Protein AF-A0A9X1ZEU9-F1 (afdb_monomer_lite)

Sequence (138 aa):
MNRLFNRLFLAAT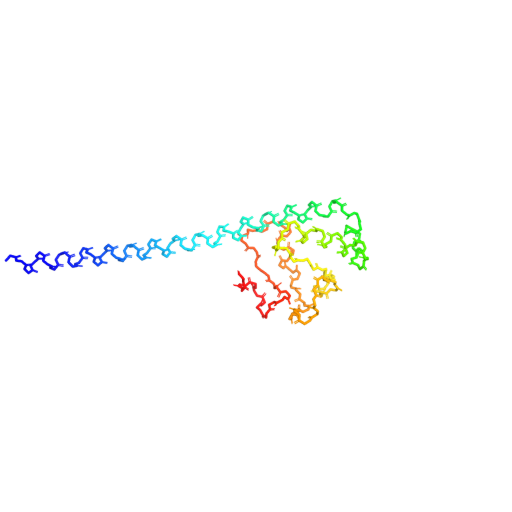LIVLLLFVALWQWLQLNHEFSRNQIQQSLHRELAEHMAHINPLLSQGITSDAALKEAFHDFMLLGPSFEIYTLDPNGNVVAYDAKDEKIKTHRVDTNIIQQFLTGENLPVLGTDPRSEDIYGRSR

Foldseek 3Di:
DVVVVVVVVVVVVVVVVVVVVVVVVVVVVVVVQVVQQVVLVVVVVVVVVVCVVDVCVVVLNCPDPVNLVVVVVVCVVDVPDWDFRADPQQATDDGDDDPVQFPARGWDVVLVVCVVVPHRDDRFAQDRRDPDGRNPPD

Secondary structure (DSSP, 8-state):
-HHHHHHHHHHHHHHHHHHHHHHHHHHHHHHHHHHHHHHHHHHHHHHHHHHHH-TTTTTT----HHHHHHHHHHHHT-TT---EEE-TTSBEEEESS-GGG---SB--HHHHHHHHTTPSSPPP---TTSS-TT----

pLDDT: mean 76.27, std 11.95, range [45.44, 95.44]

Organism: NCBI:txid640633

Structure (mmCIF, N/CA/C/O backbone):
data_AF-A0A9X1ZEU9-F1
#
_entry.id   AF-A0A9X1ZEU9-F1
#
loop_
_atom_site.group_PDB
_atom_site.id
_atom_site.type_symbol
_atom_site.label_atom_id
_atom_site.label_alt_id
_atom_site.label_comp_id
_atom_site.label_asym_id
_atom_site.label_entity_id
_atom_site.label_seq_id
_atom_site.pdbx_PDB_ins_code
_atom_site.Cartn_x
_atom_site.Cartn_y
_atom_site.Cartn_z
_atom_site.occupancy
_atom_site.B_iso_or_equiv
_atom_site.auth_seq_id
_atom_site.auth_comp_id
_atom_site.auth_asym_id
_atom_site.auth_atom_id
_atom_site.pdbx_PDB_model_num
ATOM 1 N N . MET A 1 1 ? 21.461 6.448 -58.515 1.00 58.16 1 MET A N 1
ATOM 2 C CA . MET A 1 1 ? 21.723 7.133 -57.227 1.00 58.16 1 MET A CA 1
ATOM 3 C C . MET A 1 1 ? 20.589 6.992 -56.205 1.00 58.16 1 MET A C 1
ATOM 5 O O . MET A 1 1 ? 20.875 6.762 -55.040 1.00 58.16 1 MET A O 1
ATOM 9 N N . ASN A 1 2 ? 19.314 7.030 -56.609 1.00 62.81 2 ASN A N 1
ATOM 10 C CA . ASN A 1 2 ? 18.180 7.160 -55.671 1.00 62.81 2 ASN A CA 1
ATOM 11 C C . ASN A 1 2 ? 17.831 5.879 -54.877 1.00 62.81 2 ASN A C 1
ATOM 13 O O . ASN A 1 2 ? 17.270 5.956 -53.791 1.00 62.81 2 ASN A O 1
ATOM 17 N N . ARG A 1 3 ? 18.185 4.685 -55.380 1.00 70.56 3 ARG A N 1
ATOM 18 C CA . ARG A 1 3 ? 17.867 3.401 -54.713 1.00 70.56 3 ARG A CA 1
ATOM 19 C C . ARG A 1 3 ? 18.690 3.140 -53.446 1.00 70.56 3 ARG A C 1
ATOM 21 O O . ARG A 1 3 ? 18.189 2.501 -52.529 1.00 70.56 3 ARG A O 1
ATOM 28 N N . LEU A 1 4 ? 19.934 3.621 -53.388 1.00 75.75 4 LEU A N 1
ATOM 29 C CA . LEU A 1 4 ? 20.778 3.507 -52.191 1.00 75.75 4 LEU A CA 1
ATOM 30 C C . LEU A 1 4 ? 20.326 4.498 -51.116 1.00 75.75 4 LEU A C 1
ATOM 32 O O . LEU A 1 4 ? 20.176 4.114 -49.961 1.00 75.75 4 LEU A O 1
ATOM 36 N N . PHE A 1 5 ? 20.015 5.730 -51.528 1.00 79.81 5 PHE A N 1
ATOM 37 C CA . PHE A 1 5 ? 19.491 6.763 -50.639 1.00 79.81 5 PHE A CA 1
ATOM 38 C C . PHE A 1 5 ? 18.148 6.357 -50.017 1.00 79.81 5 PHE A C 1
ATOM 40 O O . PHE A 1 5 ? 18.018 6.399 -48.800 1.00 79.81 5 PHE A O 1
ATOM 47 N N . ASN A 1 6 ? 17.191 5.844 -50.804 1.00 79.44 6 ASN A N 1
ATOM 48 C CA . ASN A 1 6 ? 15.905 5.385 -50.262 1.00 79.44 6 ASN A CA 1
ATOM 49 C C . ASN A 1 6 ? 16.047 4.209 -49.286 1.00 79.44 6 ASN A C 1
ATOM 51 O O . ASN A 1 6 ? 15.320 4.157 -48.301 1.00 79.44 6 ASN A O 1
ATOM 55 N N . ARG A 1 7 ? 16.977 3.272 -49.525 1.00 82.75 7 ARG A N 1
ATOM 56 C CA . ARG A 1 7 ? 17.230 2.153 -48.597 1.00 82.75 7 ARG A CA 1
ATOM 57 C C . ARG A 1 7 ? 17.840 2.633 -47.284 1.00 82.75 7 ARG A C 1
ATOM 59 O O . ARG A 1 7 ? 17.437 2.151 -46.231 1.00 82.75 7 ARG A O 1
ATOM 66 N N . LEU A 1 8 ? 18.771 3.585 -47.348 1.00 85.31 8 LEU A N 1
ATOM 67 C CA . LEU A 1 8 ? 19.365 4.193 -46.160 1.00 85.31 8 LEU A CA 1
ATOM 68 C C . LEU A 1 8 ? 18.322 4.999 -45.375 1.00 85.31 8 LEU A C 1
ATOM 70 O O . LEU A 1 8 ? 18.253 4.879 -44.158 1.00 85.31 8 LEU A O 1
ATOM 74 N N . PHE A 1 9 ? 17.476 5.758 -46.074 1.00 88.69 9 PHE A N 1
ATOM 75 C CA . PHE A 1 9 ? 16.405 6.542 -45.466 1.00 88.69 9 PHE A CA 1
ATOM 76 C C . PHE A 1 9 ? 15.372 5.641 -44.778 1.00 88.69 9 PHE A C 1
ATOM 78 O O . PHE A 1 9 ? 15.059 5.858 -43.616 1.00 88.69 9 PHE A O 1
ATOM 85 N N . LEU A 1 10 ? 14.926 4.567 -45.443 1.00 88.00 10 LEU A N 1
ATOM 86 C CA . LEU A 1 10 ? 14.032 3.561 -44.856 1.00 88.00 10 LEU A CA 1
ATOM 87 C C . LEU A 1 10 ? 14.642 2.897 -43.616 1.00 88.00 10 LEU A C 1
ATOM 89 O O . LEU A 1 10 ? 13.958 2.762 -42.606 1.00 88.00 10 LEU A O 1
ATOM 93 N N . ALA A 1 11 ? 15.920 2.512 -43.670 1.00 90.44 11 ALA A N 1
ATOM 94 C CA . ALA A 1 11 ? 16.608 1.925 -42.523 1.00 90.44 11 ALA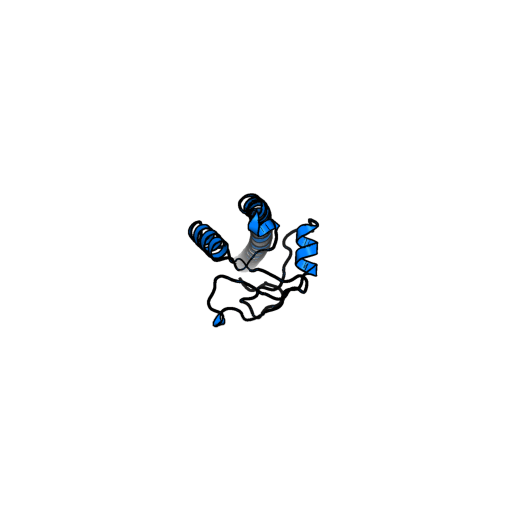 A CA 1
ATOM 95 C C . ALA A 1 11 ? 16.713 2.919 -41.355 1.00 90.44 11 ALA A C 1
ATOM 97 O O . ALA A 1 11 ? 16.425 2.556 -40.218 1.00 90.44 11 ALA A O 1
ATOM 98 N N . ALA A 1 12 ? 17.057 4.179 -41.633 1.00 89.31 12 ALA A N 1
ATOM 99 C CA . ALA A 1 12 ? 17.136 5.229 -40.623 1.00 89.31 12 ALA A CA 1
ATOM 100 C C . ALA A 1 12 ? 15.768 5.510 -39.981 1.00 89.31 12 ALA A C 1
ATOM 102 O O . ALA A 1 12 ? 15.669 5.551 -38.757 1.00 89.31 12 ALA A O 1
ATOM 103 N N . THR A 1 13 ? 14.700 5.634 -40.776 1.00 92.38 13 THR A N 1
ATOM 104 C CA . THR A 1 13 ? 13.336 5.819 -40.258 1.00 92.38 13 THR A CA 1
ATOM 105 C C . THR A 1 13 ? 12.894 4.634 -39.403 1.00 92.38 13 THR A C 1
ATOM 107 O O . THR A 1 13 ? 12.298 4.834 -38.349 1.00 92.38 13 THR A O 1
ATOM 110 N N . LEU A 1 14 ? 13.216 3.406 -39.819 1.00 94.00 14 LEU A N 1
ATOM 111 C CA . LEU A 1 14 ? 12.855 2.199 -39.079 1.00 94.00 14 LEU A CA 1
ATOM 112 C C . LEU A 1 14 ? 13.602 2.114 -37.740 1.00 94.00 14 LEU A C 1
ATOM 114 O O . LEU A 1 14 ? 12.989 1.801 -36.724 1.00 94.00 14 LEU A O 1
ATOM 118 N N . ILE A 1 15 ? 14.888 2.479 -37.708 1.00 94.88 15 ILE A N 1
ATOM 119 C CA . ILE A 1 15 ? 15.667 2.578 -36.464 1.00 94.88 15 ILE A CA 1
ATOM 120 C C . ILE A 1 15 ? 15.074 3.641 -35.534 1.00 94.88 15 ILE A C 1
ATOM 122 O O . ILE A 1 15 ? 14.877 3.370 -34.353 1.00 94.88 15 ILE A O 1
ATOM 126 N N . VAL A 1 16 ? 14.743 4.828 -36.049 1.00 95.31 16 VAL A N 1
ATOM 127 C CA . VAL A 1 16 ? 14.132 5.898 -35.243 1.00 95.31 16 VAL A CA 1
ATOM 128 C C . VAL A 1 16 ? 12.787 5.455 -34.664 1.00 95.31 16 VAL A C 1
ATOM 130 O O . VAL A 1 16 ? 12.539 5.676 -33.482 1.00 95.31 16 VAL A O 1
ATOM 133 N N . LEU A 1 17 ? 11.946 4.778 -35.453 1.00 95.44 17 LEU A N 1
ATOM 134 C CA . LEU A 1 17 ? 10.680 4.214 -34.976 1.00 95.44 17 LEU A CA 1
ATOM 135 C C . LEU A 1 17 ? 10.890 3.194 -33.854 1.00 95.44 17 LEU A C 1
ATOM 137 O O . LEU A 1 17 ? 10.205 3.261 -32.836 1.00 95.44 17 LEU A O 1
ATOM 141 N N . LEU A 1 18 ? 11.856 2.284 -34.009 1.00 95.31 18 LEU A N 1
ATOM 142 C CA . LEU A 1 18 ? 12.184 1.300 -32.975 1.00 95.31 18 LEU A CA 1
ATOM 143 C C . LEU A 1 18 ? 12.663 1.969 -31.682 1.00 95.31 18 LEU A C 1
ATOM 145 O O . LEU A 1 18 ? 12.224 1.582 -30.601 1.00 95.31 18 LEU A O 1
ATOM 149 N N . LEU A 1 19 ? 13.508 2.999 -31.783 1.00 95.25 19 LEU A N 1
ATOM 150 C CA . LEU A 1 19 ? 13.954 3.774 -30.622 1.00 95.25 19 LEU A CA 1
ATOM 151 C C . LEU A 1 19 ? 12.787 4.491 -29.935 1.00 95.25 19 LEU A C 1
ATOM 153 O O . LEU A 1 19 ? 12.734 4.529 -28.709 1.00 95.25 19 LEU A O 1
ATOM 157 N N . PHE A 1 20 ? 11.830 5.012 -30.705 1.00 95.00 20 PHE A N 1
ATOM 158 C CA . PHE A 1 20 ? 10.652 5.681 -30.158 1.00 95.00 20 PHE A CA 1
ATOM 159 C C . PHE A 1 20 ? 9.748 4.712 -29.388 1.00 95.00 20 PHE A C 1
ATOM 161 O O . PHE A 1 20 ? 9.317 5.017 -28.278 1.00 95.00 20 PHE A O 1
ATOM 168 N N . VAL A 1 21 ? 9.513 3.515 -29.936 1.00 94.12 21 VAL A N 1
ATOM 169 C CA . VAL A 1 21 ? 8.748 2.457 -29.257 1.00 94.12 21 VAL A CA 1
ATOM 170 C C . VAL A 1 21 ? 9.464 1.995 -27.987 1.00 94.12 21 VAL A C 1
ATOM 172 O O . VAL A 1 21 ? 8.822 1.846 -26.949 1.00 94.12 21 VAL A O 1
ATOM 175 N N . ALA A 1 22 ? 10.785 1.812 -28.039 1.00 92.12 22 ALA A N 1
ATOM 176 C CA . ALA A 1 22 ? 11.575 1.425 -26.872 1.00 92.12 22 ALA A CA 1
ATOM 177 C C . ALA A 1 22 ? 11.528 2.491 -25.764 1.00 92.12 22 ALA A C 1
ATOM 179 O O . ALA A 1 22 ? 11.327 2.155 -24.598 1.00 92.12 22 ALA A O 1
ATOM 180 N N . LEU A 1 23 ? 11.651 3.773 -26.123 1.00 91.88 23 LEU A N 1
ATOM 181 C CA . LEU A 1 23 ? 11.547 4.885 -25.177 1.00 91.88 23 LEU A CA 1
ATOM 182 C C . LEU A 1 23 ? 10.147 4.974 -24.558 1.00 91.88 23 LEU A C 1
ATOM 184 O O . LEU A 1 23 ? 10.021 5.178 -23.353 1.00 91.88 23 LEU A O 1
ATOM 188 N N . TRP A 1 24 ? 9.102 4.789 -25.367 1.00 89.12 24 TRP A N 1
ATOM 189 C CA . TRP A 1 24 ? 7.721 4.785 -24.892 1.00 89.12 24 TRP A CA 1
ATOM 190 C C . TRP A 1 24 ? 7.470 3.665 -23.876 1.00 89.12 24 TRP A C 1
ATOM 192 O O . TRP A 1 24 ? 6.945 3.912 -22.792 1.00 89.12 24 TRP A O 1
ATOM 202 N N . GLN A 1 25 ? 7.912 2.444 -24.192 1.00 87.44 25 GLN A N 1
ATOM 203 C CA . GLN A 1 25 ? 7.834 1.295 -23.285 1.00 87.44 25 GLN A CA 1
ATOM 204 C C . GLN A 1 25 ? 8.596 1.549 -21.979 1.00 87.44 25 GLN A C 1
ATOM 206 O O . GLN A 1 25 ? 8.080 1.283 -20.895 1.00 87.44 25 GLN A O 1
ATOM 211 N N . TRP A 1 26 ? 9.801 2.119 -22.071 1.00 85.69 26 TRP A N 1
ATOM 212 C CA . TRP A 1 26 ? 10.599 2.474 -20.901 1.00 85.69 26 TRP A CA 1
ATOM 213 C C . TRP A 1 26 ? 9.879 3.477 -19.996 1.00 85.69 26 TRP A C 1
ATOM 215 O O . TRP A 1 26 ? 9.774 3.254 -18.791 1.00 85.69 26 TRP A O 1
ATOM 225 N N . LEU A 1 27 ? 9.361 4.568 -20.566 1.00 82.19 27 LEU A N 1
ATOM 226 C CA . LEU A 1 27 ? 8.605 5.577 -19.822 1.00 82.19 27 LEU A CA 1
ATOM 227 C C . LEU A 1 27 ? 7.415 4.944 -19.102 1.00 82.19 27 LEU A C 1
ATOM 229 O O . LEU A 1 27 ? 7.252 5.138 -17.900 1.00 82.19 27 LEU A O 1
ATOM 233 N N . GLN A 1 28 ? 6.625 4.137 -19.809 1.00 78.31 28 GLN A N 1
ATOM 234 C CA . GLN A 1 28 ? 5.408 3.552 -19.259 1.00 78.31 28 GLN A CA 1
ATOM 235 C C . GLN A 1 28 ? 5.683 2.622 -18.067 1.00 78.31 28 GLN A C 1
ATOM 237 O O . GLN A 1 28 ? 4.988 2.707 -17.057 1.00 78.31 28 GLN A O 1
ATOM 242 N N . LEU A 1 29 ? 6.748 1.815 -18.124 1.00 72.81 29 LEU A N 1
ATOM 243 C CA . LEU A 1 29 ? 7.163 0.963 -17.002 1.00 72.81 29 LEU A CA 1
ATOM 244 C C . LEU A 1 29 ? 7.598 1.770 -15.768 1.00 72.81 29 LEU A C 1
ATOM 246 O O . LEU A 1 29 ? 7.274 1.402 -14.640 1.00 72.81 29 LEU A O 1
ATOM 250 N N . ASN A 1 30 ? 8.312 2.880 -15.972 1.00 73.88 30 ASN A N 1
ATOM 251 C CA . ASN A 1 30 ? 8.772 3.728 -14.870 1.00 73.88 30 ASN A CA 1
ATOM 252 C C . ASN A 1 30 ? 7.618 4.498 -14.207 1.00 73.88 30 ASN A C 1
ATOM 254 O O . ASN A 1 30 ? 7.642 4.717 -12.995 1.00 73.88 30 ASN A O 1
ATOM 258 N N . HIS A 1 31 ? 6.600 4.887 -14.979 1.00 69.94 31 HIS A N 1
ATOM 259 C CA . HIS A 1 31 ? 5.455 5.626 -14.453 1.00 69.94 31 HIS A CA 1
ATOM 260 C C . HIS A 1 31 ? 4.609 4.793 -13.483 1.00 69.94 31 HIS A C 1
ATOM 262 O O . HIS A 1 31 ? 4.279 5.290 -12.409 1.00 69.94 31 HIS A O 1
ATOM 268 N N . GLU A 1 32 ? 4.291 3.540 -13.808 1.00 65.69 32 GLU A N 1
ATOM 269 C CA . GLU A 1 32 ? 3.417 2.712 -12.959 1.00 65.69 32 GLU A CA 1
ATOM 270 C C . GLU A 1 32 ? 4.076 2.346 -11.623 1.00 65.69 32 GLU A C 1
ATOM 272 O O . GLU A 1 32 ? 3.479 2.491 -10.554 1.00 65.69 32 GLU A O 1
ATOM 277 N N . PHE A 1 33 ? 5.349 1.942 -11.661 1.00 63.66 33 PHE A N 1
ATOM 278 C CA . PHE A 1 33 ? 6.080 1.563 -10.453 1.00 63.66 33 PHE A CA 1
ATOM 279 C C . PHE A 1 33 ? 6.237 2.744 -9.488 1.00 63.66 33 PHE A C 1
ATOM 281 O O . PHE A 1 33 ? 5.978 2.614 -8.292 1.00 63.66 33 PHE A O 1
ATOM 288 N N . SER A 1 34 ? 6.586 3.922 -10.015 1.00 70.94 34 SER A N 1
ATOM 289 C CA . SER A 1 34 ? 6.762 5.125 -9.200 1.00 70.94 34 SER A CA 1
ATOM 290 C C . SER A 1 34 ? 5.446 5.598 -8.571 1.00 70.94 34 SER A C 1
ATOM 292 O O . SER A 1 34 ? 5.433 5.986 -7.403 1.00 70.94 34 SER A O 1
ATOM 294 N N . ARG A 1 35 ? 4.320 5.512 -9.294 1.00 74.12 35 ARG A N 1
ATOM 295 C CA . ARG A 1 35 ? 3.004 5.918 -8.769 1.00 74.12 35 ARG A CA 1
ATOM 296 C C . ARG A 1 35 ? 2.572 5.063 -7.584 1.00 74.12 35 ARG A C 1
ATOM 298 O O . ARG A 1 35 ? 2.238 5.622 -6.541 1.00 74.12 35 ARG A O 1
ATOM 305 N N . ASN A 1 36 ? 2.665 3.740 -7.706 1.00 75.44 36 ASN A N 1
ATOM 306 C CA . ASN A 1 36 ? 2.251 2.822 -6.642 1.00 75.44 36 ASN A CA 1
ATOM 307 C C . ASN A 1 36 ? 3.098 2.984 -5.375 1.00 75.44 36 ASN A C 1
ATOM 309 O O . ASN A 1 36 ? 2.562 2.980 -4.269 1.00 75.44 36 ASN A O 1
ATOM 313 N N . GLN A 1 37 ? 4.409 3.193 -5.521 1.00 77.75 37 GLN A N 1
ATOM 314 C CA . GLN A 1 37 ? 5.294 3.470 -4.387 1.00 77.75 37 GLN A CA 1
ATOM 315 C C . GLN A 1 37 ? 4.911 4.757 -3.654 1.00 77.75 37 GLN A C 1
ATOM 317 O O . GLN A 1 37 ? 4.774 4.760 -2.428 1.00 77.75 37 GLN A O 1
ATOM 322 N N . ILE A 1 38 ? 4.719 5.844 -4.406 1.00 78.88 38 ILE A N 1
ATOM 323 C CA . ILE A 1 38 ? 4.359 7.149 -3.845 1.00 78.88 38 ILE A CA 1
ATOM 324 C C . ILE A 1 38 ? 3.012 7.047 -3.128 1.00 78.88 38 ILE A C 1
ATOM 326 O O . ILE A 1 38 ? 2.901 7.458 -1.973 1.00 78.88 38 ILE A O 1
ATOM 330 N N . GLN A 1 39 ? 2.010 6.432 -3.758 1.00 77.69 39 GLN A N 1
ATOM 331 C CA . GLN A 1 39 ? 0.697 6.251 -3.145 1.00 77.69 39 GLN A CA 1
ATOM 332 C C . GLN A 1 39 ? 0.773 5.419 -1.864 1.00 77.69 39 GLN A C 1
ATOM 334 O O . GLN A 1 39 ? 0.243 5.846 -0.843 1.00 77.69 39 GLN A O 1
ATOM 339 N N . GLN A 1 40 ? 1.473 4.280 -1.864 1.00 80.75 40 GLN A N 1
ATOM 340 C CA . GLN A 1 40 ? 1.592 3.447 -0.663 1.00 80.75 40 GLN A CA 1
ATOM 341 C C . GLN A 1 40 ? 2.300 4.161 0.496 1.00 80.75 40 GLN A C 1
ATOM 343 O O . GLN A 1 40 ? 1.898 3.992 1.646 1.00 80.75 40 GLN A O 1
ATOM 348 N N . SER A 1 41 ? 3.306 4.998 0.216 1.00 81.19 41 SER A N 1
ATOM 349 C CA . SER A 1 41 ? 3.938 5.813 1.262 1.00 81.19 41 SER A CA 1
ATOM 350 C C . SER A 1 41 ? 2.973 6.832 1.878 1.00 81.19 41 SER A C 1
ATOM 352 O O . SER A 1 41 ? 2.932 6.956 3.100 1.00 81.19 41 SER A O 1
ATOM 354 N N . LEU A 1 42 ? 2.138 7.478 1.057 1.00 79.00 42 LEU A N 1
ATOM 355 C CA . LEU A 1 42 ? 1.109 8.410 1.519 1.00 79.00 42 LEU A CA 1
ATOM 356 C C . LEU A 1 42 ? 0.026 7.693 2.335 1.00 79.00 42 LEU A C 1
ATOM 358 O O . LEU A 1 42 ? -0.380 8.174 3.389 1.00 79.00 42 LEU A O 1
ATOM 362 N N . HIS A 1 43 ? -0.420 6.521 1.875 1.00 78.94 43 HIS A N 1
ATOM 363 C CA . HIS A 1 43 ? -1.384 5.700 2.606 1.00 78.94 43 HIS A CA 1
ATOM 364 C C . HIS A 1 43 ? -0.845 5.260 3.971 1.00 78.94 43 HIS A C 1
ATOM 366 O O . HIS A 1 43 ? -1.610 5.231 4.933 1.00 78.94 43 HIS A O 1
ATOM 372 N N . ARG A 1 44 ? 0.457 4.958 4.077 1.00 80.62 44 ARG A N 1
ATOM 373 C CA . ARG A 1 44 ? 1.100 4.619 5.355 1.00 80.62 44 ARG A CA 1
ATOM 374 C C . ARG A 1 44 ? 1.014 5.771 6.351 1.00 80.62 44 ARG A C 1
ATOM 376 O O . ARG A 1 44 ? 0.568 5.568 7.474 1.00 80.62 44 ARG A O 1
ATOM 383 N N . GLU A 1 45 ? 1.412 6.966 5.924 1.00 78.19 45 GLU A N 1
ATOM 384 C CA . GLU A 1 45 ? 1.386 8.165 6.767 1.00 78.19 45 GLU A CA 1
ATOM 385 C C . GLU A 1 45 ? -0.048 8.517 7.185 1.00 78.19 45 GLU A C 1
ATOM 387 O O . GLU A 1 45 ? -0.309 8.802 8.354 1.00 78.19 45 GLU A O 1
ATOM 392 N N . LEU A 1 46 ? -1.003 8.398 6.258 1.00 76.12 46 LEU A N 1
ATOM 393 C CA . LEU A 1 46 ? -2.419 8.606 6.540 1.00 76.12 46 LEU A CA 1
ATOM 394 C C . LEU A 1 46 ? -2.957 7.608 7.575 1.00 76.12 46 LEU A C 1
ATOM 396 O O . LEU A 1 46 ? -3.649 8.015 8.504 1.00 76.12 46 LEU A O 1
ATOM 400 N N . ALA A 1 47 ? -2.641 6.318 7.434 1.00 76.81 47 ALA A N 1
ATOM 401 C CA . ALA A 1 47 ? -3.084 5.286 8.3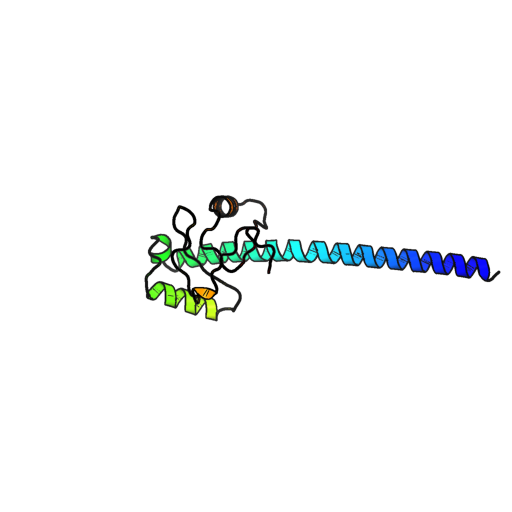68 1.00 76.81 47 ALA A CA 1
ATOM 402 C C . ALA A 1 47 ? -2.530 5.520 9.784 1.00 76.81 47 ALA A C 1
ATOM 404 O O . ALA A 1 47 ? -3.260 5.372 10.765 1.00 76.81 47 ALA A O 1
ATOM 405 N N . GLU A 1 48 ? -1.270 5.947 9.894 1.00 78.62 48 GLU A N 1
ATOM 406 C CA . GLU A 1 48 ? -0.659 6.339 11.168 1.00 78.62 48 GLU A CA 1
ATOM 407 C C . GLU A 1 48 ? -1.396 7.526 11.806 1.00 78.62 48 GLU A C 1
ATOM 409 O O . GLU A 1 48 ? -1.757 7.481 12.985 1.00 78.62 48 GLU A O 1
ATOM 414 N N . HIS A 1 49 ? -1.707 8.556 11.015 1.00 73.62 49 HIS A N 1
ATOM 415 C CA . HIS A 1 49 ? -2.465 9.713 11.491 1.00 73.62 49 HIS A CA 1
ATOM 416 C C . HIS A 1 49 ? -3.886 9.322 11.925 1.00 73.62 49 HIS A C 1
ATOM 418 O O . HIS A 1 49 ? -4.347 9.755 12.981 1.00 73.62 49 HIS A O 1
ATOM 424 N N . MET A 1 50 ? -4.571 8.459 11.169 1.00 70.38 50 MET A N 1
ATOM 425 C CA . MET A 1 50 ? -5.906 7.957 11.519 1.00 70.38 50 MET A CA 1
ATOM 426 C C . MET A 1 50 ? -5.91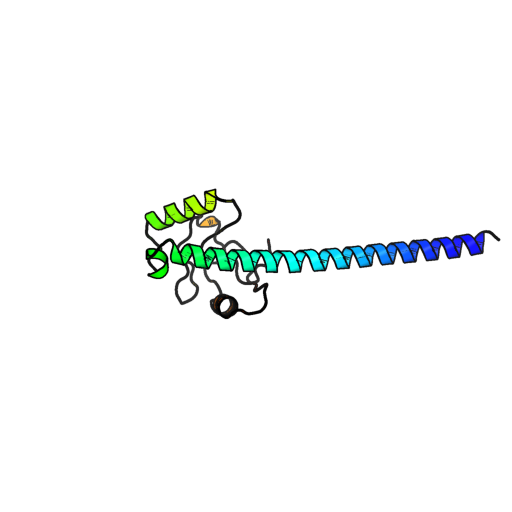2 7.201 12.852 1.00 70.38 50 MET A C 1
ATOM 428 O O . MET A 1 50 ? -6.796 7.430 13.681 1.00 70.38 50 MET A O 1
ATOM 432 N N . ALA A 1 51 ? -4.914 6.344 13.088 1.00 71.94 51 ALA A N 1
ATOM 433 C CA . ALA A 1 51 ? -4.778 5.607 14.344 1.00 71.94 51 ALA A CA 1
ATOM 434 C C . ALA A 1 51 ? -4.553 6.535 15.552 1.00 71.94 51 ALA A C 1
ATOM 436 O O . ALA A 1 51 ? -4.969 6.209 16.665 1.00 71.94 51 ALA A O 1
ATOM 437 N N . HIS A 1 52 ? -3.926 7.696 15.339 1.00 70.56 52 HIS A N 1
ATOM 438 C CA . HIS A 1 52 ? -3.699 8.692 16.386 1.00 70.56 52 HIS A CA 1
ATOM 439 C C . HIS A 1 52 ? -4.942 9.549 16.681 1.00 70.56 52 HIS A C 1
ATOM 441 O O . HIS A 1 52 ? -5.169 9.936 17.825 1.00 70.56 52 HIS A O 1
ATOM 447 N N . ILE A 1 53 ? -5.754 9.845 15.661 1.00 64.69 53 ILE A N 1
ATOM 448 C CA . ILE A 1 53 ? -6.936 10.714 15.784 1.00 64.69 53 ILE A CA 1
ATOM 449 C C . ILE A 1 53 ? -8.082 10.016 16.530 1.00 64.69 53 ILE A C 1
ATOM 451 O O . ILE A 1 53 ? -8.818 10.677 17.263 1.00 64.69 53 ILE A O 1
ATOM 455 N N . ASN A 1 54 ? -8.240 8.696 16.379 1.00 63.66 54 ASN A N 1
ATOM 456 C CA . ASN A 1 54 ? -9.325 7.956 17.023 1.00 63.66 54 ASN A CA 1
ATOM 457 C C . ASN A 1 54 ? -8.800 6.896 18.017 1.00 63.66 54 ASN A C 1
ATOM 459 O O . ASN A 1 54 ? -8.406 5.804 17.602 1.00 63.66 54 ASN A O 1
ATOM 463 N N . PRO A 1 55 ? -8.855 7.152 19.338 1.00 64.94 55 PRO A N 1
ATOM 464 C CA . PRO A 1 55 ? -8.389 6.203 20.349 1.00 64.94 55 PRO A CA 1
ATOM 465 C C . PRO A 1 55 ? -9.202 4.897 20.417 1.00 64.94 55 PRO A C 1
ATOM 467 O O . PRO A 1 55 ? -8.759 3.948 21.056 1.00 64.94 55 PRO A O 1
ATOM 470 N N . LEU A 1 56 ? -10.371 4.813 19.771 1.00 64.44 56 LEU A N 1
ATOM 471 C CA . LEU A 1 56 ? -11.146 3.570 19.667 1.00 64.44 56 LEU A CA 1
ATOM 472 C C . LEU A 1 56 ? -10.573 2.627 18.596 1.00 64.44 56 LEU A C 1
ATOM 474 O O . LEU A 1 56 ? -10.596 1.409 18.783 1.00 64.44 56 LEU A O 1
ATOM 478 N N . LEU A 1 57 ? -9.975 3.177 17.526 1.00 63.53 57 LEU A N 1
ATOM 479 C CA . LEU A 1 57 ? -9.262 2.395 16.505 1.00 63.53 57 LEU A CA 1
ATOM 480 C C . LEU A 1 57 ? -8.032 1.704 17.089 1.00 63.53 57 LEU A C 1
ATOM 482 O O . LEU A 1 57 ? -7.811 0.521 16.841 1.00 63.53 57 LEU A O 1
ATOM 486 N N . SER A 1 58 ? -7.261 2.419 17.910 1.00 60.62 58 SER A N 1
ATOM 487 C CA . SER A 1 58 ? -6.080 1.860 18.579 1.00 60.62 58 SER A CA 1
ATOM 488 C C . SER A 1 58 ? -6.424 0.807 19.638 1.00 60.62 58 SER A C 1
ATOM 490 O O . SER A 1 58 ? -5.570 0.001 19.998 1.00 60.62 58 SER A O 1
ATOM 492 N N . GLN A 1 59 ? -7.679 0.761 20.094 1.00 62.03 59 GLN A N 1
ATOM 493 C CA . GLN A 1 59 ? -8.194 -0.250 21.023 1.00 62.03 59 GLN A CA 1
ATOM 494 C C . GLN A 1 59 ? -8.847 -1.452 20.316 1.00 62.03 59 GLN A C 1
ATOM 496 O O . GLN A 1 59 ? -9.300 -2.377 20.987 1.00 62.03 59 GLN A O 1
ATOM 501 N N . GLY A 1 60 ? -8.899 -1.463 18.977 1.00 60.03 60 GLY A N 1
ATOM 502 C CA . GLY A 1 60 ? -9.493 -2.552 18.192 1.00 60.03 60 GLY A CA 1
ATOM 503 C C . GLY A 1 60 ? -11.027 -2.580 18.205 1.00 60.03 60 GLY A C 1
ATOM 504 O O . GLY A 1 60 ? -11.625 -3.561 17.760 1.00 60.03 60 GLY A O 1
ATOM 505 N N . ILE A 1 61 ? -11.676 -1.519 18.699 1.00 59.28 61 ILE A N 1
ATOM 506 C CA . ILE A 1 61 ? -13.137 -1.398 18.742 1.00 59.28 61 ILE A CA 1
ATOM 507 C C . ILE A 1 61 ? -13.592 -0.830 17.399 1.00 59.28 61 ILE A C 1
ATOM 509 O O . ILE A 1 61 ? -13.481 0.363 17.130 1.00 59.28 61 ILE A O 1
ATOM 513 N N . THR A 1 62 ? -14.065 -1.715 16.528 1.00 57.22 62 THR A N 1
ATOM 514 C CA . THR A 1 62 ? -14.224 -1.432 15.092 1.00 57.22 62 THR A CA 1
ATOM 515 C C . THR A 1 62 ? -15.663 -1.457 14.587 1.00 57.22 62 THR A C 1
ATOM 517 O O . THR A 1 62 ? -15.929 -1.083 13.448 1.00 57.22 62 THR A O 1
ATOM 520 N N . SER A 1 63 ? -16.614 -1.858 15.431 1.00 56.81 63 SER A N 1
ATOM 521 C CA . SER A 1 63 ? -18.035 -1.947 15.076 1.00 56.81 63 SER A CA 1
ATOM 522 C C . SER A 1 63 ? -18.883 -0.796 15.626 1.00 56.81 63 SER A C 1
ATOM 524 O O . SER A 1 63 ? -20.109 -0.903 15.624 1.00 56.81 63 SER A O 1
ATOM 526 N N . ASP A 1 64 ? -18.269 0.262 16.161 1.00 58.19 64 ASP A N 1
ATOM 527 C CA . ASP A 1 64 ? -19.025 1.390 16.707 1.00 58.19 64 ASP A CA 1
ATOM 528 C C . ASP A 1 64 ? -19.578 2.268 15.571 1.00 58.19 64 ASP A C 1
ATOM 530 O O . ASP A 1 64 ? -18.892 2.544 14.583 1.00 58.19 64 ASP A O 1
ATOM 534 N N . ALA A 1 65 ? -20.822 2.729 15.707 1.00 59.22 65 ALA A N 1
ATOM 535 C CA . ALA A 1 65 ? -21.455 3.644 14.759 1.00 59.22 65 ALA A CA 1
ATOM 536 C C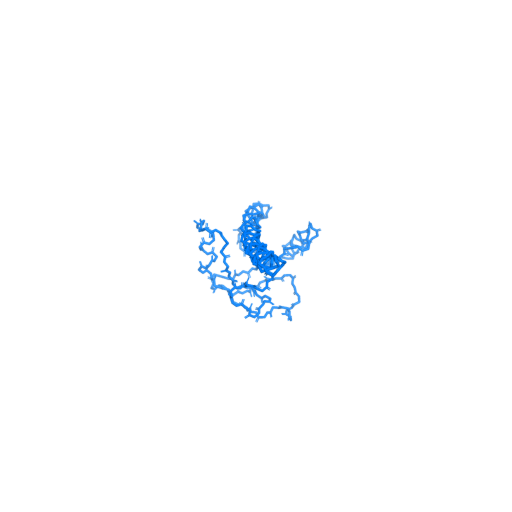 . ALA A 1 65 ? -20.636 4.937 14.593 1.00 59.22 65 ALA A C 1
ATOM 538 O O . ALA A 1 65 ? -20.536 5.458 13.483 1.00 59.22 65 ALA A O 1
ATOM 539 N N . ALA A 1 66 ? -19.965 5.380 15.663 1.00 55.94 66 ALA A N 1
ATOM 540 C CA . ALA A 1 66 ? -19.042 6.514 15.645 1.00 55.94 66 ALA A CA 1
ATOM 541 C C . ALA A 1 66 ? -17.835 6.294 14.717 1.00 55.94 66 ALA A C 1
ATOM 543 O O . ALA A 1 66 ? -17.318 7.238 14.119 1.00 55.94 66 ALA A O 1
ATOM 544 N N . LEU A 1 67 ? -17.387 5.044 14.560 1.00 61.44 67 LEU A N 1
ATOM 545 C CA . LEU A 1 67 ? -16.291 4.725 13.656 1.00 61.44 67 LEU A CA 1
ATOM 546 C C . LEU A 1 67 ? -16.737 4.736 12.195 1.00 61.44 67 LEU A C 1
ATOM 548 O O . LEU A 1 67 ? -16.007 5.205 11.326 1.00 61.44 67 LEU A O 1
ATOM 552 N N . LYS A 1 68 ? -17.961 4.272 11.936 1.00 62.06 68 LYS A N 1
ATOM 553 C CA . LYS A 1 68 ? -18.571 4.335 10.609 1.00 62.06 68 LYS A CA 1
ATOM 554 C C . LYS A 1 68 ? -18.741 5.780 10.131 1.00 62.06 68 LYS A C 1
ATOM 556 O O . LYS A 1 68 ? -18.503 6.061 8.964 1.00 62.06 68 LYS A O 1
ATOM 561 N N . GLU A 1 69 ? -19.092 6.689 11.034 1.00 62.72 69 GLU A N 1
ATOM 562 C CA . GLU A 1 69 ? -19.206 8.121 10.743 1.00 62.72 69 GLU A CA 1
ATOM 563 C C . GLU A 1 69 ? -17.837 8.768 10.481 1.00 62.72 69 GLU A C 1
ATOM 565 O O . GLU A 1 69 ? -17.669 9.454 9.478 1.00 62.72 69 GLU A O 1
ATOM 570 N N . ALA A 1 70 ? -16.809 8.437 11.272 1.00 64.31 70 ALA A N 1
ATOM 571 C CA . ALA A 1 70 ? -15.442 8.876 10.982 1.00 64.31 70 ALA A CA 1
ATOM 572 C C . ALA A 1 70 ? -14.942 8.361 9.616 1.00 64.31 70 ALA A C 1
ATOM 574 O O . ALA A 1 70 ? -14.346 9.111 8.846 1.00 64.31 70 ALA A O 1
ATOM 575 N N . PHE A 1 71 ? -15.207 7.093 9.279 1.00 65.50 71 PHE A N 1
ATOM 576 C CA . PHE A 1 71 ? -14.885 6.538 7.960 1.00 65.50 71 PHE A CA 1
ATOM 577 C C . PHE A 1 71 ? -15.641 7.244 6.832 1.00 65.50 71 PHE A C 1
ATOM 579 O O . PHE A 1 71 ? -15.044 7.529 5.792 1.00 65.50 71 PHE A O 1
ATOM 586 N N . HIS A 1 72 ? -16.917 7.565 7.047 1.00 66.44 72 HIS A N 1
ATOM 587 C CA . HIS A 1 72 ? -17.732 8.326 6.107 1.00 66.44 72 HIS A CA 1
ATOM 588 C C . HIS A 1 72 ? -17.138 9.718 5.834 1.00 66.44 72 HIS A C 1
ATOM 590 O O . HIS A 1 72 ? -16.967 10.099 4.674 1.00 66.44 72 HIS A O 1
ATOM 596 N N . ASP A 1 73 ? -16.733 10.434 6.883 1.00 65.06 73 ASP A N 1
ATOM 597 C CA . ASP A 1 73 ? -16.096 11.750 6.781 1.00 65.06 73 ASP A CA 1
ATOM 598 C C . ASP A 1 73 ? -14.736 11.690 6.069 1.00 65.06 73 ASP A C 1
ATOM 600 O O . ASP A 1 73 ? -14.404 12.564 5.264 1.00 65.06 73 ASP A O 1
ATOM 604 N N . PHE A 1 74 ? -13.959 10.623 6.275 1.00 64.31 74 PHE A N 1
ATOM 605 C CA . PHE A 1 74 ? -12.712 10.419 5.533 1.00 64.31 74 PHE A CA 1
ATOM 606 C C . PHE A 1 74 ? -12.945 10.079 4.055 1.00 64.31 74 PHE A C 1
ATOM 608 O O . PHE A 1 74 ? -12.179 10.531 3.203 1.00 64.31 74 PHE A O 1
ATOM 615 N N . MET A 1 75 ? -14.013 9.351 3.719 1.00 64.19 75 MET A N 1
ATOM 616 C CA . MET A 1 75 ? -14.407 9.117 2.323 1.00 64.19 75 MET A CA 1
ATOM 617 C C . MET A 1 75 ? -14.890 10.402 1.623 1.00 64.19 75 MET A C 1
ATOM 619 O O . MET A 1 75 ? -14.760 10.518 0.402 1.00 64.19 75 MET A O 1
ATOM 623 N N . LEU A 1 76 ? -15.392 11.393 2.373 1.00 57.72 76 LEU A N 1
ATOM 624 C CA . LEU A 1 76 ? -15.752 12.721 1.856 1.00 57.72 76 LEU A CA 1
ATOM 625 C C . LEU A 1 76 ? -14.523 13.580 1.493 1.00 57.72 76 LEU A C 1
ATOM 627 O O . LEU A 1 76 ? -14.619 14.419 0.596 1.00 57.72 76 LEU A O 1
ATOM 631 N N . LEU A 1 77 ? -13.361 13.348 2.123 1.00 55.38 77 LEU A N 1
ATOM 632 C CA . LEU A 1 77 ? -12.093 14.025 1.794 1.00 55.38 77 LEU A CA 1
ATOM 633 C C . LEU A 1 77 ? -11.467 13.546 0.471 1.00 55.38 77 LEU A C 1
ATOM 635 O O . LEU A 1 77 ? -10.561 14.195 -0.055 1.00 55.38 77 LEU A O 1
ATOM 639 N N . GLY A 1 78 ? -11.967 12.453 -0.110 1.00 51.28 78 GLY A N 1
ATOM 640 C CA . GLY A 1 78 ? -11.644 12.052 -1.474 1.00 51.28 78 GLY A CA 1
ATOM 641 C C . GLY A 1 78 ? -12.067 10.612 -1.798 1.00 51.28 78 GLY A C 1
ATOM 642 O O . GLY A 1 78 ? -11.930 9.729 -0.955 1.00 51.28 78 GLY A O 1
ATOM 643 N N . PRO A 1 79 ? -12.502 10.327 -3.041 1.00 51.47 79 PRO A N 1
ATOM 644 C CA . PRO A 1 79 ? -13.079 9.039 -3.460 1.00 51.47 79 PRO A CA 1
ATOM 645 C C . PRO A 1 79 ? -12.087 7.858 -3.547 1.00 51.47 79 PRO A C 1
ATOM 647 O O . PRO A 1 79 ? -12.406 6.840 -4.159 1.00 51.47 79 PRO A O 1
ATOM 650 N N . SER A 1 80 ? -10.885 7.976 -2.981 1.00 59.66 80 SER A N 1
ATOM 651 C CA . SER A 1 80 ? -9.767 7.055 -3.243 1.00 59.66 80 SER A CA 1
ATOM 652 C C . SER A 1 80 ? -9.423 6.115 -2.086 1.00 59.66 80 SER A C 1
ATOM 654 O O . SER A 1 80 ? -8.464 5.357 -2.209 1.00 59.66 80 SER A O 1
ATOM 656 N N . PHE A 1 81 ? -10.157 6.153 -0.970 1.00 65.69 81 PHE A N 1
ATOM 657 C CA . PHE A 1 81 ? -9.832 5.356 0.215 1.00 65.69 81 PHE A CA 1
ATOM 658 C C . PHE A 1 81 ? -10.938 4.350 0.531 1.00 65.69 81 PHE A C 1
ATOM 660 O O . PHE A 1 81 ? -12.110 4.698 0.658 1.00 65.69 81 PHE A O 1
ATOM 667 N N . GLU A 1 82 ? -10.545 3.088 0.667 1.00 75.38 82 GLU A N 1
ATOM 668 C CA . GLU A 1 82 ? -11.397 1.994 1.122 1.00 75.38 82 GLU A CA 1
ATOM 669 C C . GLU A 1 82 ? -10.786 1.447 2.417 1.00 75.38 82 GLU A C 1
ATOM 671 O O . GLU A 1 82 ? -9.596 1.134 2.454 1.00 75.38 82 GLU A O 1
ATOM 676 N N . ILE A 1 83 ? -11.577 1.376 3.490 1.00 77.00 83 ILE A N 1
ATOM 677 C CA . ILE A 1 83 ? -11.107 0.962 4.816 1.00 77.00 83 ILE A CA 1
ATOM 678 C C . ILE A 1 83 ? -11.827 -0.324 5.217 1.00 77.00 83 ILE A C 1
ATOM 680 O O . ILE A 1 83 ? -13.053 -0.422 5.127 1.00 77.00 83 ILE A O 1
ATOM 684 N N . TYR A 1 84 ? -11.044 -1.296 5.679 1.00 80.31 84 TYR A N 1
ATOM 685 C CA . TYR A 1 84 ? -11.508 -2.607 6.114 1.00 80.31 84 TYR A CA 1
ATOM 686 C C . TYR A 1 84 ? -10.947 -2.910 7.497 1.00 80.31 84 TYR A C 1
ATOM 688 O O . TYR A 1 84 ? -9.788 -2.615 7.783 1.00 80.31 84 TYR A O 1
ATOM 696 N N . THR A 1 85 ? -11.753 -3.544 8.339 1.00 81.44 85 THR A N 1
ATOM 697 C CA . THR A 1 85 ? -11.286 -4.131 9.593 1.00 81.44 85 THR A CA 1
ATOM 698 C C . THR A 1 85 ? -11.062 -5.616 9.401 1.00 81.44 85 THR A C 1
ATOM 700 O O . THR A 1 85 ? -11.949 -6.318 8.908 1.00 81.44 85 THR A O 1
ATOM 703 N N . LEU A 1 86 ? -9.902 -6.089 9.849 1.00 85.00 86 LEU A N 1
ATOM 704 C CA . LEU A 1 86 ? -9.543 -7.497 9.855 1.00 85.00 86 LEU A CA 1
ATOM 705 C C . LEU A 1 86 ? -9.479 -8.036 11.286 1.00 85.00 86 LEU A C 1
ATOM 707 O O . LEU A 1 86 ? -9.058 -7.329 12.202 1.00 85.00 86 LEU A O 1
ATOM 711 N N . ASP A 1 87 ? -9.854 -9.297 11.470 1.00 84.56 87 ASP A N 1
ATOM 712 C CA . ASP A 1 87 ? -9.467 -10.052 12.659 1.00 84.56 87 ASP A CA 1
ATOM 713 C C . ASP A 1 87 ? -7.977 -10.474 12.582 1.00 84.56 87 ASP A C 1
ATOM 715 O O . ASP A 1 87 ? -7.354 -10.380 11.518 1.00 84.56 87 ASP A O 1
ATOM 719 N N . PRO A 1 88 ? -7.375 -10.984 13.675 1.00 85.00 88 PRO A N 1
ATOM 720 C CA . PRO A 1 88 ? -5.976 -11.428 13.665 1.00 85.00 88 PRO A CA 1
ATOM 721 C C . PRO A 1 88 ? -5.661 -12.564 12.676 1.00 85.00 88 PRO A C 1
ATOM 723 O O . PRO A 1 88 ? -4.497 -12.805 12.369 1.00 85.00 88 PRO A O 1
ATOM 726 N N . ASN A 1 89 ? -6.679 -13.269 12.173 1.00 87.69 89 ASN A N 1
ATOM 727 C CA . ASN A 1 89 ? -6.536 -14.337 11.185 1.00 87.69 89 ASN A CA 1
ATOM 728 C C . ASN A 1 89 ? -6.663 -13.829 9.737 1.00 87.69 89 ASN A C 1
ATOM 730 O O . ASN A 1 89 ? -6.576 -14.641 8.810 1.00 87.69 89 ASN A O 1
ATOM 734 N N . GLY A 1 90 ? -6.886 -12.524 9.549 1.00 86.94 90 GLY A N 1
ATOM 735 C CA . GLY A 1 90 ? -7.060 -11.876 8.254 1.00 86.94 90 GLY A CA 1
ATOM 736 C C . GLY A 1 90 ? -8.489 -11.892 7.720 1.00 86.94 90 GLY A C 1
ATOM 737 O O . GLY A 1 90 ? -8.687 -11.590 6.546 1.00 86.94 90 GLY A O 1
ATOM 738 N N . ASN A 1 91 ? -9.491 -12.257 8.521 1.00 88.81 91 ASN A N 1
ATOM 739 C CA . ASN A 1 91 ? -10.883 -12.238 8.074 1.00 88.81 91 ASN A CA 1
ATOM 740 C C . ASN A 1 91 ? -11.438 -10.813 8.122 1.00 88.81 91 ASN A C 1
ATOM 742 O O . ASN A 1 91 ? -11.262 -10.115 9.117 1.00 88.81 91 ASN A O 1
ATOM 746 N N . VAL A 1 92 ? -12.142 -10.394 7.074 1.00 86.44 92 VAL A N 1
ATOM 747 C CA . VAL A 1 92 ? -12.782 -9.077 6.993 1.00 86.44 92 VAL A CA 1
ATOM 748 C C . VAL A 1 92 ? -14.037 -9.074 7.870 1.00 86.44 92 VAL A C 1
ATOM 750 O O . VAL A 1 92 ? -15.003 -9.769 7.566 1.00 86.44 92 VAL A O 1
ATOM 753 N N . VAL A 1 93 ? -14.024 -8.299 8.958 1.00 82.06 93 VAL A N 1
ATOM 754 C CA . VAL A 1 93 ? -15.099 -8.281 9.974 1.00 82.06 93 VAL A CA 1
ATOM 755 C C . VAL A 1 93 ? -15.956 -7.016 9.955 1.00 82.06 93 VAL A C 1
ATOM 757 O O . VAL A 1 93 ? -17.104 -7.060 10.389 1.00 82.06 93 VAL A O 1
ATOM 760 N N . ALA A 1 94 ? -15.436 -5.896 9.447 1.00 75.75 94 ALA A N 1
ATOM 761 C CA . ALA A 1 94 ? -16.196 -4.654 9.298 1.00 75.75 94 ALA A CA 1
ATOM 762 C C . ALA A 1 94 ? -15.704 -3.842 8.094 1.00 75.75 94 ALA A C 1
ATOM 764 O O . ALA A 1 94 ? -14.503 -3.777 7.829 1.00 75.75 94 ALA A O 1
ATOM 765 N N . TYR A 1 95 ? -16.634 -3.229 7.363 1.00 76.25 95 TYR A N 1
ATOM 766 C CA . TYR A 1 95 ? -16.366 -2.411 6.180 1.00 76.25 95 TYR A CA 1
ATOM 767 C C . TYR A 1 95 ? -17.562 -1.483 5.899 1.00 76.25 95 TYR A C 1
ATOM 769 O O . TYR A 1 95 ? -18.696 -1.805 6.259 1.00 76.25 95 TYR A O 1
ATOM 777 N N . ASP A 1 96 ? -17.329 -0.343 5.241 1.00 71.56 96 ASP A N 1
ATOM 778 C CA . ASP A 1 96 ? -18.394 0.593 4.838 1.00 71.56 96 ASP A CA 1
ATOM 779 C C . ASP A 1 96 ? -18.712 0.474 3.338 1.00 71.56 96 ASP A C 1
ATOM 781 O O . ASP A 1 96 ? -18.410 1.334 2.512 1.00 71.56 96 ASP A O 1
ATOM 785 N N . ALA A 1 97 ? -19.272 -0.671 2.953 1.00 69.75 97 ALA A N 1
ATOM 786 C CA . ALA A 1 97 ? -19.698 -0.956 1.586 1.00 69.75 97 ALA A CA 1
ATOM 787 C C . ALA A 1 97 ? -20.919 -1.885 1.586 1.00 69.75 97 ALA A C 1
ATOM 789 O O . ALA A 1 97 ? -21.269 -2.484 2.599 1.00 69.75 97 ALA A O 1
ATOM 790 N N . LYS A 1 98 ? -21.582 -2.023 0.432 1.00 72.81 98 LYS A N 1
ATOM 791 C CA . LYS A 1 98 ? -22.573 -3.093 0.244 1.00 72.81 98 LYS A CA 1
ATOM 792 C C . LYS A 1 98 ? -21.847 -4.440 0.204 1.00 72.81 98 LYS A C 1
ATOM 794 O O . LYS A 1 98 ? -20.881 -4.556 -0.549 1.00 72.81 98 LYS A O 1
ATOM 799 N N . ASP A 1 99 ? -22.349 -5.429 0.941 1.00 73.50 99 ASP A N 1
ATOM 800 C CA . ASP A 1 99 ? -21.770 -6.781 1.061 1.00 73.50 99 ASP A CA 1
ATOM 801 C C . ASP A 1 99 ? -21.493 -7.435 -0.306 1.00 73.50 99 ASP A C 1
ATOM 803 O O . ASP A 1 99 ? -20.421 -7.972 -0.548 1.00 73.50 99 ASP A O 1
ATOM 807 N N . GLU A 1 100 ? -22.380 -7.222 -1.284 1.00 77.38 100 GLU A N 1
ATOM 808 C CA . GLU A 1 100 ? -22.253 -7.701 -2.674 1.00 77.38 100 GLU A CA 1
ATOM 809 C C . GLU A 1 100 ? -20.957 -7.266 -3.394 1.00 77.38 100 GLU A C 1
ATOM 811 O O . GLU A 1 100 ? -20.559 -7.859 -4.410 1.00 77.38 100 GLU A O 1
ATOM 816 N N . LYS A 1 101 ? -20.313 -6.195 -2.912 1.00 79.00 101 LYS A N 1
ATOM 817 C CA . LYS A 1 101 ? -19.054 -5.683 -3.462 1.00 79.00 101 LYS A CA 1
ATOM 818 C C . LYS A 1 101 ? -17.828 -6.401 -2.906 1.00 79.00 101 LYS A C 1
ATOM 820 O O . LYS A 1 101 ? -16.793 -6.334 -3.562 1.00 79.00 101 LYS A O 1
ATOM 825 N N . ILE A 1 102 ? -17.931 -7.070 -1.758 1.00 81.94 102 ILE A N 1
ATOM 826 C CA . ILE A 1 102 ? -16.850 -7.872 -1.185 1.00 81.94 102 ILE A CA 1
ATOM 827 C C . ILE A 1 102 ? -16.856 -9.238 -1.876 1.00 81.94 102 ILE A C 1
ATOM 829 O O . ILE A 1 102 ? -17.834 -9.979 -1.835 1.00 81.94 102 ILE A O 1
ATOM 833 N N . LYS A 1 103 ? -15.765 -9.550 -2.573 1.00 84.00 103 LYS A N 1
ATOM 834 C CA . LYS A 1 103 ? -15.556 -10.827 -3.270 1.00 84.00 103 LYS A CA 1
ATOM 835 C C . LYS A 1 103 ? -14.750 -11.796 -2.418 1.00 84.00 103 LYS A C 1
ATOM 837 O O . LYS A 1 103 ? -15.034 -12.990 -2.410 1.00 84.00 103 LYS A O 1
ATOM 842 N N . THR A 1 104 ? -13.813 -11.265 -1.640 1.00 84.06 104 THR A N 1
ATOM 843 C CA . THR A 1 104 ? -12.898 -12.043 -0.814 1.00 84.06 104 THR A CA 1
ATOM 844 C C . THR A 1 104 ? -12.985 -11.575 0.635 1.00 84.06 104 THR A C 1
ATOM 846 O O . THR A 1 104 ? -12.757 -10.410 0.940 1.00 84.06 104 THR A O 1
ATOM 849 N N . HIS A 1 105 ? -13.295 -12.499 1.545 1.00 84.94 105 HIS A N 1
ATOM 850 C CA . HIS A 1 105 ? -13.476 -12.210 2.976 1.00 84.94 105 HIS A CA 1
ATOM 851 C C . HIS A 1 105 ? -12.215 -12.464 3.809 1.00 84.94 105 HIS A C 1
ATOM 853 O O . HIS A 1 105 ? -12.256 -12.376 5.033 1.00 84.94 105 HIS A O 1
ATOM 859 N N . ARG A 1 106 ? -11.100 -12.809 3.161 1.00 87.31 106 ARG A N 1
ATOM 860 C CA . ARG A 1 106 ? -9.841 -13.154 3.816 1.00 87.31 106 ARG A CA 1
ATOM 861 C C . ARG A 1 106 ? -8.670 -12.489 3.107 1.00 87.31 106 ARG A C 1
ATOM 863 O O . ARG A 1 106 ? -8.539 -12.599 1.894 1.00 87.31 106 ARG A O 1
ATOM 870 N N . VAL A 1 107 ? -7.809 -11.851 3.882 1.00 88.50 107 VAL A N 1
ATOM 871 C CA . VAL A 1 107 ? -6.593 -11.178 3.427 1.00 88.50 107 VAL A CA 1
ATOM 872 C C . VAL A 1 107 ? -5.386 -11.874 4.053 1.00 88.50 107 VAL A C 1
ATOM 874 O O . VAL A 1 107 ? -5.454 -12.346 5.189 1.00 88.50 107 VAL A O 1
ATOM 877 N N . ASP A 1 108 ? -4.280 -11.962 3.314 1.00 88.69 108 ASP A N 1
ATOM 878 C CA . ASP A 1 108 ? -3.023 -12.482 3.852 1.00 88.69 108 ASP A CA 1
ATOM 879 C C . ASP A 1 108 ? -2.380 -11.461 4.804 1.00 88.69 108 ASP A C 1
ATOM 881 O O . ASP A 1 108 ? -1.886 -10.407 4.393 1.00 88.69 108 ASP A O 1
ATOM 885 N N . THR A 1 109 ? -2.377 -11.783 6.096 1.00 88.94 109 THR A N 1
ATOM 886 C CA . THR A 1 109 ? -1.794 -10.935 7.140 1.00 88.94 109 THR A CA 1
ATOM 887 C C . THR A 1 109 ? -0.271 -10.856 7.055 1.00 88.94 109 THR A C 1
ATOM 889 O O . THR A 1 109 ? 0.302 -9.882 7.544 1.00 88.94 109 THR A O 1
ATOM 892 N N . ASN A 1 110 ? 0.401 -11.805 6.391 1.00 89.81 110 ASN A N 1
ATOM 893 C CA . ASN A 1 110 ? 1.856 -11.761 6.224 1.00 89.81 110 ASN A CA 1
ATOM 894 C C . ASN A 1 110 ? 2.290 -10.558 5.380 1.00 89.81 110 ASN A C 1
ATOM 896 O O . ASN A 1 110 ? 3.279 -9.905 5.697 1.00 89.81 110 ASN A O 1
ATOM 900 N N . ILE A 1 111 ? 1.522 -10.230 4.340 1.00 88.94 111 ILE A N 1
ATOM 901 C CA . ILE A 1 111 ? 1.789 -9.091 3.452 1.00 88.94 111 ILE A CA 1
ATOM 902 C C . ILE A 1 111 ? 1.633 -7.770 4.219 1.00 88.94 111 ILE A C 1
ATOM 904 O O . ILE A 1 111 ? 2.443 -6.853 4.083 1.00 88.94 111 ILE A O 1
ATOM 908 N N . ILE A 1 112 ? 0.621 -7.691 5.087 1.00 88.06 112 ILE A N 1
ATOM 909 C CA . ILE A 1 112 ? 0.410 -6.535 5.966 1.00 88.06 112 ILE A CA 1
ATOM 910 C C . ILE A 1 112 ? 1.591 -6.393 6.930 1.00 88.06 112 ILE A C 1
ATOM 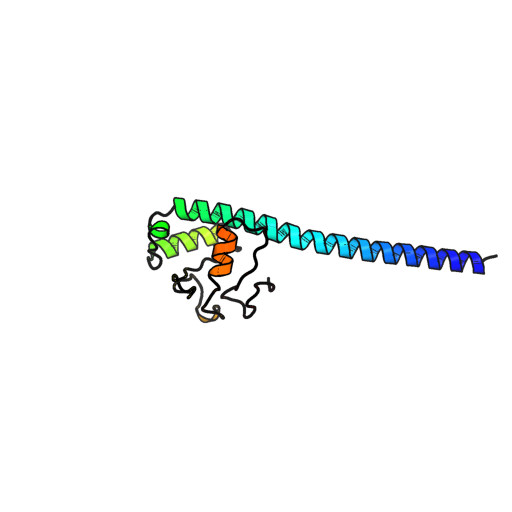912 O O . ILE A 1 112 ? 2.119 -5.297 7.104 1.00 88.06 112 ILE A O 1
ATOM 916 N N . GLN A 1 113 ? 2.057 -7.501 7.511 1.00 88.44 113 GLN A N 1
ATOM 917 C CA . GLN A 1 113 ? 3.223 -7.493 8.387 1.00 88.44 113 GLN A CA 1
ATOM 918 C C . GLN A 1 113 ? 4.481 -7.004 7.654 1.00 88.44 113 GLN A C 1
ATOM 920 O O . GLN A 1 113 ? 5.190 -6.158 8.193 1.00 88.44 113 GLN A O 1
ATOM 925 N N . GLN A 1 114 ? 4.729 -7.467 6.423 1.00 88.06 114 GLN A N 1
ATOM 926 C CA . GLN A 1 114 ? 5.847 -7.010 5.583 1.00 88.06 114 GLN A CA 1
ATOM 927 C C . GLN A 1 114 ? 5.796 -5.495 5.348 1.00 88.06 114 GLN A C 1
ATOM 929 O O . GLN A 1 114 ? 6.792 -4.789 5.545 1.00 88.06 114 GLN A O 1
ATOM 934 N N . PHE A 1 115 ? 4.612 -4.976 5.012 1.00 87.00 115 PHE A N 1
ATOM 935 C CA . PHE A 1 115 ? 4.386 -3.544 4.833 1.00 87.00 115 PHE A CA 1
ATOM 936 C C . PHE A 1 115 ? 4.679 -2.742 6.112 1.00 87.00 115 PHE A C 1
ATOM 938 O O . PHE A 1 115 ? 5.382 -1.730 6.061 1.00 87.00 115 PHE A O 1
ATOM 945 N N . LEU A 1 116 ? 4.200 -3.216 7.268 1.00 85.38 116 LEU A N 1
ATOM 946 C CA . LEU A 1 116 ? 4.432 -2.574 8.567 1.00 85.38 116 LEU A CA 1
ATOM 947 C C . LEU A 1 116 ? 5.903 -2.625 8.999 1.00 85.38 116 LEU A C 1
ATOM 949 O O . LEU A 1 116 ? 6.385 -1.689 9.632 1.00 85.38 116 LEU A O 1
ATOM 953 N N . THR A 1 117 ? 6.638 -3.680 8.636 1.00 87.62 117 THR A N 1
ATOM 954 C CA . THR A 1 117 ? 8.082 -3.790 8.913 1.00 87.62 117 THR A CA 1
ATOM 955 C C . THR A 1 117 ? 8.954 -2.921 8.007 1.00 87.62 117 THR A C 1
ATOM 957 O O . THR A 1 117 ? 10.164 -2.853 8.215 1.00 87.62 117 THR A O 1
ATOM 960 N N . GLY A 1 118 ? 8.359 -2.227 7.033 1.00 82.75 118 GLY A N 1
ATOM 961 C CA . GLY A 1 118 ? 9.068 -1.294 6.163 1.00 82.75 118 GLY A CA 1
ATOM 962 C C . GLY A 1 118 ? 9.772 -1.954 4.980 1.00 82.75 118 GLY A C 1
ATOM 963 O O . GLY A 1 118 ? 10.808 -1.450 4.546 1.00 82.75 118 GLY A O 1
ATOM 964 N N . GLU A 1 119 ? 9.234 -3.058 4.448 1.00 84.75 119 GLU A N 1
ATOM 965 C CA . GLU A 1 119 ? 9.716 -3.611 3.178 1.00 84.75 119 GLU A CA 1
ATOM 966 C C . GLU A 1 119 ? 9.636 -2.595 2.020 1.00 84.75 119 GLU A C 1
ATOM 968 O O . GLU A 1 119 ? 8.912 -1.593 2.066 1.00 84.75 119 GLU A O 1
ATOM 973 N N . ASN A 1 120 ? 10.405 -2.855 0.958 1.00 82.69 120 ASN A N 1
ATOM 974 C CA . ASN A 1 120 ? 10.441 -1.994 -0.219 1.00 82.69 120 ASN A CA 1
ATOM 975 C C . ASN A 1 120 ? 9.074 -1.966 -0.912 1.00 82.69 120 ASN A C 1
ATOM 977 O O . ASN A 1 120 ? 8.577 -2.987 -1.382 1.00 82.69 120 ASN A O 1
ATOM 981 N N . LEU A 1 121 ? 8.498 -0.770 -1.024 1.00 81.31 121 LEU A N 1
ATOM 982 C CA . LEU A 1 121 ? 7.255 -0.539 -1.755 1.00 81.31 121 LEU A CA 1
ATOM 983 C C . LEU A 1 121 ? 7.458 -0.786 -3.269 1.00 81.31 121 LEU A C 1
ATOM 985 O O . LEU A 1 121 ? 8.569 -0.587 -3.770 1.00 81.31 121 LEU A O 1
ATOM 989 N N . PRO A 1 122 ? 6.406 -1.124 -4.036 1.00 82.25 122 PRO A N 1
ATOM 990 C CA . PRO A 1 122 ? 5.052 -1.397 -3.574 1.00 82.25 122 PRO A CA 1
ATOM 991 C C . PRO A 1 122 ? 4.918 -2.835 -3.055 1.00 82.25 122 PRO A C 1
ATOM 993 O O . PRO A 1 122 ? 5.329 -3.787 -3.716 1.00 82.25 122 PRO A O 1
ATOM 996 N N . VAL A 1 123 ? 4.285 -2.988 -1.895 1.00 84.19 123 VAL A N 1
ATOM 997 C CA . VAL A 1 123 ? 3.875 -4.286 -1.350 1.00 84.19 123 VAL A CA 1
ATOM 998 C C . VAL A 1 123 ? 2.450 -4.550 -1.833 1.00 84.19 123 VAL A C 1
ATOM 1000 O O . VAL A 1 123 ? 1.541 -3.771 -1.547 1.00 84.19 123 VAL A O 1
ATOM 1003 N N . LEU A 1 124 ? 2.255 -5.597 -2.634 1.00 84.50 124 LEU A N 1
ATOM 1004 C CA . LEU A 1 124 ? 0.953 -5.942 -3.212 1.00 84.50 124 LEU A CA 1
ATOM 1005 C C . LEU A 1 124 ? 0.301 -7.066 -2.414 1.00 84.50 124 LEU A C 1
ATOM 1007 O O . LEU A 1 124 ? 0.969 -8.035 -2.060 1.00 84.50 124 LEU A O 1
ATOM 1011 N N . GLY A 1 125 ? -1.001 -6.951 -2.170 1.00 84.12 125 GLY A N 1
ATOM 1012 C CA . GLY A 1 125 ? -1.772 -7.925 -1.408 1.00 84.12 125 GLY A CA 1
ATOM 1013 C C . GLY A 1 125 ? -3.185 -8.095 -1.940 1.00 84.12 125 GLY A C 1
ATOM 1014 O O . GLY A 1 125 ? -3.547 -7.562 -2.986 1.00 84.12 125 GLY A O 1
ATOM 1015 N N . THR A 1 126 ? -3.984 -8.858 -1.206 1.00 83.75 126 THR A N 1
ATOM 1016 C CA . THR A 1 126 ? -5.365 -9.166 -1.580 1.00 83.75 126 THR A CA 1
ATOM 1017 C C . THR A 1 126 ? -6.264 -7.941 -1.419 1.00 83.75 126 THR A C 1
ATOM 1019 O O . THR A 1 126 ? -6.358 -7.393 -0.323 1.00 83.75 126 THR A O 1
ATOM 1022 N N . ASP A 1 127 ? -6.965 -7.547 -2.486 1.00 86.25 127 ASP A N 1
ATOM 1023 C CA . ASP A 1 127 ? -8.070 -6.582 -2.411 1.00 86.25 127 ASP A CA 1
ATOM 1024 C C . ASP A 1 127 ? -9.385 -7.348 -2.152 1.00 86.25 127 ASP A C 1
ATOM 1026 O O . ASP A 1 127 ? -9.803 -8.119 -3.025 1.00 86.25 127 ASP A O 1
ATOM 1030 N N . PRO A 1 128 ? -10.069 -7.130 -1.006 1.00 84.38 128 PRO A N 1
ATOM 1031 C CA . PRO A 1 128 ? -11.352 -7.759 -0.681 1.00 84.38 128 PRO A CA 1
ATOM 1032 C C . PRO A 1 128 ? -12.451 -7.580 -1.737 1.00 84.38 128 PRO A C 1
ATOM 1034 O O . PRO A 1 128 ? -13.380 -8.385 -1.793 1.00 84.38 128 PRO A O 1
ATOM 1037 N N . ARG A 1 129 ? -12.388 -6.539 -2.575 1.00 84.44 129 ARG A N 1
ATOM 1038 C CA . ARG A 1 129 ? -13.370 -6.256 -3.640 1.00 84.44 129 ARG A CA 1
ATOM 1039 C C . ARG A 1 129 ? -12.973 -6.812 -5.000 1.00 84.44 129 ARG A C 1
ATOM 1041 O O . ARG A 1 129 ? -13.761 -6.717 -5.943 1.00 84.44 129 ARG A O 1
ATOM 1048 N N . SER A 1 130 ? -11.784 -7.392 -5.105 1.00 81.19 130 SER A N 1
ATOM 1049 C CA . SER A 1 130 ? -11.302 -8.042 -6.314 1.00 81.19 130 SER A CA 1
ATOM 1050 C C . SER A 1 130 ? -11.289 -9.563 -6.147 1.00 81.19 130 SER A C 1
ATOM 1052 O O . SER A 1 130 ? -11.195 -10.095 -5.040 1.00 81.19 130 SER A O 1
ATOM 1054 N N . GLU A 1 131 ? -11.378 -10.269 -7.269 1.00 74.56 131 GLU A N 1
ATOM 1055 C CA . GLU A 1 131 ? -11.107 -11.710 -7.322 1.00 74.56 131 GLU A CA 1
ATOM 1056 C C . GLU A 1 131 ? -9.596 -11.998 -7.442 1.00 74.56 131 GLU A C 1
ATOM 1058 O O . GLU A 1 131 ? -9.175 -13.150 -7.351 1.00 74.56 131 GLU A O 1
ATOM 1063 N N . ASP A 1 132 ? -8.771 -10.958 -7.634 1.00 71.69 132 ASP A N 1
ATOM 1064 C CA . ASP A 1 132 ? -7.322 -11.080 -7.754 1.00 71.69 132 ASP A CA 1
ATOM 1065 C C . ASP A 1 132 ? -6.649 -11.008 -6.379 1.00 71.69 132 ASP A C 1
ATOM 1067 O O . ASP A 1 132 ? -6.616 -9.985 -5.694 1.00 71.69 132 ASP A O 1
ATOM 1071 N N . ILE A 1 133 ? -6.038 -12.121 -5.996 1.00 60.75 133 ILE A N 1
ATOM 1072 C CA . ILE A 1 133 ? -5.369 -12.294 -4.706 1.00 60.75 133 ILE A CA 1
ATOM 1073 C C . ILE A 1 133 ? -4.080 -11.448 -4.623 1.00 60.75 133 ILE A C 1
ATOM 1075 O O . ILE A 1 133 ? -3.571 -11.222 -3.525 1.00 60.75 133 ILE A O 1
ATOM 1079 N N . TYR A 1 134 ? -3.579 -10.946 -5.762 1.00 61.59 134 TYR A N 1
ATOM 1080 C CA . TYR A 1 134 ? -2.348 -10.156 -5.873 1.00 61.59 134 TYR A CA 1
ATOM 1081 C C . TYR A 1 134 ? -2.561 -8.649 -6.061 1.00 61.59 134 TYR A C 1
ATOM 1083 O O . TYR A 1 134 ? -1.577 -7.938 -6.264 1.00 61.59 134 TYR A O 1
ATOM 1091 N N . GLY A 1 135 ? -3.802 -8.153 -6.037 1.00 58.38 135 GLY A N 1
ATOM 1092 C CA . GLY A 1 135 ? -4.073 -6.712 -6.084 1.00 58.38 135 GLY A CA 1
ATOM 1093 C C . GLY A 1 135 ? -3.527 -6.005 -7.331 1.00 58.38 135 GLY A C 1
ATOM 1094 O O . GLY A 1 135 ? -3.238 -4.813 -7.273 1.00 58.38 135 GLY A O 1
ATOM 1095 N N . ARG A 1 136 ? -3.359 -6.711 -8.463 1.00 56.12 136 ARG A N 1
ATOM 1096 C CA . ARG A 1 136 ? -2.853 -6.116 -9.720 1.00 56.12 136 ARG A CA 1
ATOM 1097 C C . ARG A 1 136 ? -3.941 -5.416 -10.529 1.00 56.12 136 ARG A C 1
ATOM 1099 O O . ARG A 1 136 ? -3.661 -4.875 -11.594 1.00 56.12 136 ARG A O 1
ATOM 1106 N N . SER A 1 137 ? -5.182 -5.489 -10.064 1.00 45.44 137 SER A N 1
ATOM 1107 C CA . SER A 1 137 ? -6.365 -5.083 -10.810 1.00 45.44 137 SER A CA 1
ATOM 1108 C C . SER A 1 137 ? -6.985 -3.797 -10.255 1.00 45.44 137 SER A C 1
ATOM 1110 O O . SER A 1 137 ? -8.167 -3.819 -9.922 1.00 45.44 137 SER A O 1
ATOM 1112 N N . ARG A 1 138 ? -6.236 -2.689 -10.179 1.00 46.66 138 ARG A N 1
ATOM 1113 C CA . ARG A 1 138 ? -6.767 -1.314 -10.286 1.00 46.66 138 ARG A CA 1
ATOM 1114 C C . ARG A 1 138 ? -5.699 -0.355 -10.793 1.00 46.66 138 ARG A C 1
ATOM 1116 O O . ARG A 1 138 ? -4.536 -0.514 -10.373 1.00 46.66 138 ARG A O 1
#

Radius of gyration: 23.33 Å; chains: 1; bounding box: 44×28×78 Å